Protein 4BOU (pdb70)

Foldseek 3Di:
DDFDPDPQVVQVVVQKGWDFDDPFQLQVLQQVCCQVPVGRVCSLVLLQVLLVQCVVVVVVQVVVDDPPQDPCNVSVQSNDPRHHDDDSSQLSSCLSVQAKEWEAEGPDDIDIRGNDPDDDGHYFYWYADPDRHITGMGGND

Radius of gyration: 15.17 Å; Cα contacts (8 Å, |Δi|>4): 241; chains: 1; bounding box: 31×33×42 Å

Nearest PDB structures (foldseek):
  4bou-assembly1_A-2  TM=1.007E+00  e=3.388E-31  Homo sapiens
  6dx1-assembly3_C  TM=7.933E-01  e=1.104E-07  Qualyub virus
  6dx2-assembly2_B  TM=8.352E-01  e=9.705E-07  Orthonairovirus khani
  3phw-assembly1_A  TM=7.960E-01  e=4.703E-07  Crimean-Congo hemorrhagic fever virus strain IbAr10200
  3phw-assembly3_E  TM=6.945E-01  e=6.537E-07  Crimean-Congo hemorrhagic fever virus strain IbAr10200

Structure (mmCIF, N/CA/C/O backbone):
data_4BOU
#
_entry.id   4BOU
#
_cell.length_a   36.196
_cell.length_b   36.196
_cell.length_c   211.051
_cell.angle_alpha   90.00
_cell.angle_beta   90.00
_cell.angle_gamma   120.00
#
_symmetry.space_group_name_H-M   'P 32 1 2'
#
loop_
_entity.id
_entity.type
_entity.pdbx_description
1 polymer 'OTU DOMAIN-CONTAINING PROTEIN 3'
2 water water
#
loop_
_atom_site.group_PDB
_atom_site.id
_atom_site.type_symbol
_atom_site.label_atom_id
_atom_site.label_alt_id
_atom_site.label_comp_id
_atom_site.label_asym_id
_atom_site.label_entity_id
_atom_site.label_seq_id
_atom_site.pdbx_PDB_ins_code
_atom_site.Cartn_x
_atom_site.Cartn_y
_atom_site.Cartn_z
_atom_site.occupancy
_atom_site.B_iso_or_equiv
_atom_site.auth_seq_id
_atom_site.auth_comp_id
_atom_site.auth_asym_id
_atom_site.auth_atom_id
_atom_site.pdbx_PDB_model_num
ATOM 1 N N . GLY A 1 1 ? 25.879 -11.687 6.993 1.00 56.29 50 GLY A N 1
ATOM 2 C CA . GLY A 1 1 ? 25.068 -12.311 8.024 1.00 57.66 50 GLY A CA 1
ATOM 3 C C . GLY A 1 1 ? 24.960 -13.814 7.833 1.00 57.56 50 GLY A C 1
ATOM 4 O O . GLY A 1 1 ? 25.686 -14.390 7.023 1.00 60.83 50 GLY A O 1
ATOM 5 N N . PRO A 1 2 ? 24.044 -14.457 8.574 1.00 50.29 51 PRO A N 1
ATOM 6 C CA . PRO A 1 2 ? 23.847 -15.911 8.519 1.00 46.25 51 PRO A CA 1
ATOM 7 C C . PRO A 1 2 ? 23.184 -16.352 7.213 1.00 39.55 51 PRO A C 1
ATOM 8 O O . PRO A 1 2 ? 21.981 -16.154 7.024 1.00 38.34 51 PRO A O 1
ATOM 12 N N . GLU A 1 3 ? 23.966 -16.960 6.328 1.00 32.78 52 GLU A N 1
ATOM 13 C CA . GLU A 1 3 ? 23.493 -17.260 4.978 1.00 28.67 52 GLU A CA 1
ATOM 14 C C . GLU A 1 3 ? 22.868 -18.647 4.830 1.00 31.92 52 GLU A C 1
ATOM 15 O O . GLU A 1 3 ? 23.172 -19.570 5.590 1.00 35.00 52 GLU A O 1
ATOM 21 N N . PHE A 1 4 ? 21.991 -18.783 3.839 1.00 36.03 53 PHE A N 1
ATOM 22 C CA . PHE A 1 4 ? 21.465 -20.086 3.461 1.00 33.04 53 PHE A CA 1
ATOM 23 C C . PHE A 1 4 ? 22.590 -20.876 2.816 1.00 34.92 53 PHE A C 1
ATOM 24 O O . PHE A 1 4 ? 23.462 -20.298 2.164 1.00 36.79 53 PHE A O 1
ATOM 32 N N . VAL A 1 5 ? 22.580 -22.192 2.988 1.00 31.02 54 VAL A N 1
ATOM 33 C CA . VAL A 1 5 ? 23.649 -23.012 2.421 1.00 31.74 54 VAL A CA 1
ATOM 34 C C . VAL A 1 5 ? 23.396 -23.380 0.961 1.00 37.84 54 VAL A C 1
ATOM 35 O O . VAL A 1 5 ? 24.335 -23.666 0.225 1.00 37.66 54 VAL A O 1
ATOM 39 N N . SER A 1 6 ? 22.135 -23.379 0.545 1.00 40.64 55 SER A N 1
ATOM 40 C CA . SER A 1 6 ? 21.813 -23.620 -0.863 1.00 33.83 55 SER A CA 1
ATOM 41 C C . SER A 1 6 ? 20.691 -22.712 -1.315 1.00 29.57 55 SER A C 1
ATOM 42 O O . SER A 1 6 ? 19.919 -22.206 -0.501 1.00 28.43 55 SER A O 1
ATOM 45 N N . PHE A 1 7 ? 20.598 -22.510 -2.625 1.00 26.42 56 PHE A N 1
ATOM 46 C CA . PHE A 1 7 ? 19.516 -21.722 -3.196 1.00 26.76 56 PHE A CA 1
ATOM 47 C C . PHE A 1 7 ? 18.187 -22.461 -3.007 1.00 27.44 56 PHE A C 1
ATOM 48 O O . PHE A 1 7 ? 17.154 -21.837 -2.754 1.00 28.20 56 PHE A O 1
ATOM 56 N N . ALA A 1 8 ? 18.213 -23.789 -3.124 1.00 28.64 57 ALA A N 1
ATOM 57 C CA . ALA A 1 8 ? 17.017 -24.588 -2.864 1.00 25.02 57 ALA A CA 1
ATOM 58 C C . ALA A 1 8 ? 16.465 -24.326 -1.456 1.00 28.39 57 ALA A C 1
ATOM 59 O O . ALA A 1 8 ? 15.264 -24.141 -1.289 1.00 31.52 57 ALA A O 1
ATOM 61 N N . ASN A 1 9 ? 17.342 -24.304 -0.454 1.00 32.55 58 ASN A N 1
ATOM 62 C CA . ASN A 1 9 ? 16.915 -24.029 0.918 1.00 30.03 58 ASN A CA 1
ATOM 63 C C . ASN A 1 9 ? 16.290 -22.653 1.069 1.00 27.71 58 ASN A C 1
ATOM 64 O O . ASN A 1 9 ? 15.285 -22.481 1.771 1.00 30.85 58 ASN A O 1
ATOM 69 N N . GLN A 1 10 ? 16.913 -21.669 0.427 1.00 27.10 59 GLN A N 1
ATOM 70 C CA . GLN A 1 10 ? 16.428 -20.299 0.472 1.00 21.89 59 GLN A CA 1
ATOM 71 C C . GLN A 1 10 ? 15.014 -20.185 -0.087 1.00 23.94 59 GLN A C 1
ATOM 72 O O . GLN A 1 10 ? 14.140 -19.586 0.533 1.00 26.14 59 GLN A O 1
ATOM 78 N N . LEU A 1 11 ? 14.795 -20.755 -1.268 1.00 26.51 60 LEU A N 1
ATOM 79 C CA . LEU A 1 11 ? 13.469 -20.731 -1.865 1.00 27.75 60 LEU A CA 1
ATOM 80 C C . LEU A 1 11 ? 12.478 -21.531 -1.032 1.00 25.17 60 LEU A C 1
ATOM 81 O O . LEU A 1 11 ? 11.329 -21.128 -0.883 1.00 26.76 60 LEU A O 1
ATOM 86 N N . GLN A 1 12 ? 12.927 -22.657 -0.485 1.00 27.02 61 GLN A N 1
ATOM 87 C CA . GLN A 1 12 ? 12.043 -23.532 0.265 1.00 26.56 61 GLN A CA 1
ATOM 88 C C . GLN A 1 12 ? 11.509 -22.812 1.502 1.00 24.36 61 GLN A C 1
ATOM 89 O O . GLN A 1 12 ? 10.356 -23.004 1.898 1.00 29.51 61 GLN A O 1
ATOM 95 N N . ALA A 1 13 ? 12.353 -21.983 2.106 1.00 27.41 62 ALA A N 1
ATOM 96 C CA . ALA A 1 13 ? 11.952 -21.204 3.276 1.00 30.31 62 ALA A CA 1
ATOM 97 C C . ALA A 1 13 ? 10.807 -20.260 2.925 1.00 29.50 62 ALA A C 1
ATOM 98 O O . ALA A 1 13 ? 10.007 -19.888 3.788 1.00 31.21 62 ALA A O 1
ATOM 100 N N . LEU A 1 14 ? 10.740 -19.873 1.650 1.00 26.30 63 LEU A N 1
ATOM 101 C CA . LEU A 1 14 ? 9.696 -18.982 1.167 1.00 24.62 63 LEU A CA 1
ATOM 102 C C . LEU A 1 14 ? 8.559 -19.755 0.509 1.00 25.57 63 LEU A C 1
ATOM 103 O O . LEU A 1 14 ? 7.652 -19.151 -0.060 1.00 28.25 63 LEU A O 1
ATOM 108 N N . GLY A 1 15 ? 8.615 -21.083 0.584 1.00 27.51 64 GLY A N 1
ATOM 109 C CA . GLY A 1 15 ? 7.603 -21.933 -0.021 1.00 30.65 64 GLY A CA 1
ATOM 110 C C . GLY A 1 15 ? 7.711 -21.979 -1.534 1.00 28.23 64 GLY A C 1
ATOM 111 O O . GLY A 1 15 ? 6.717 -22.210 -2.240 1.00 29.22 64 GLY A O 1
ATOM 112 N N . LEU A 1 16 ? 8.926 -21.767 -2.031 1.00 27.07 65 LEU A N 1
ATOM 113 C CA . LEU A 1 16 ? 9.185 -21.700 -3.472 1.00 24.99 65 LEU A CA 1
ATOM 114 C C . LEU A 1 16 ? 10.182 -22.770 -3.894 1.00 28.24 65 LEU A C 1
ATOM 115 O O . LEU A 1 16 ? 10.912 -23.312 -3.065 1.00 31.70 65 LEU A O 1
ATOM 120 N N . LYS A 1 17 ? 10.213 -23.073 -5.190 1.00 30.12 66 LYS A N 1
ATOM 121 C CA . LYS A 1 17 ? 11.186 -24.015 -5.720 1.00 28.74 66 LYS A CA 1
ATOM 122 C C . LYS A 1 17 ? 11.572 -23.609 -7.140 1.00 32.84 66 LYS A C 1
ATOM 123 O O . LYS A 1 17 ? 10.818 -22.920 -7.824 1.00 33.22 66 LYS A O 1
ATOM 129 N N . LEU A 1 18 ? 12.752 -24.034 -7.566 1.00 30.13 67 LEU A N 1
ATOM 130 C CA . LEU A 1 18 ? 13.204 -23.775 -8.930 1.00 29.20 67 LEU A CA 1
ATOM 131 C C . LEU A 1 18 ? 12.513 -24.681 -9.926 1.00 30.12 67 LEU A C 1
ATOM 132 O O . LEU A 1 18 ? 12.300 -25.864 -9.663 1.00 31.13 67 LEU A O 1
ATOM 137 N N . ARG A 1 19 ? 12.169 -24.110 -11.077 1.00 27.37 68 ARG A N 1
ATOM 138 C CA . ARG A 1 19 ? 11.883 -24.900 -12.264 1.00 25.74 68 ARG A CA 1
ATOM 139 C C . ARG A 1 19 ? 12.950 -24.542 -13.288 1.00 27.41 68 ARG A C 1
ATOM 140 O O . ARG A 1 19 ? 12.908 -23.469 -13.901 1.00 28.84 68 ARG A O 1
ATOM 148 N N . GLU A 1 20 ? 13.927 -25.429 -13.442 1.00 23.89 69 GLU A N 1
ATOM 149 C CA . GLU A 1 20 ? 15.073 -25.154 -14.305 1.00 27.32 69 GLU A CA 1
ATOM 150 C C . GLU A 1 20 ? 14.696 -25.124 -15.781 1.00 24.33 69 GLU A C 1
ATOM 151 O O . GLU A 1 20 ? 13.852 -25.895 -16.230 1.00 30.94 69 GLU A O 1
ATOM 157 N N . VAL A 1 21 ? 15.317 -24.209 -16.513 1.00 23.73 70 VAL A N 1
ATOM 158 C CA . VAL A 1 21 ? 15.218 -24.200 -17.969 1.00 20.98 70 VAL A CA 1
ATOM 159 C C . VAL A 1 21 ? 16.618 -24.463 -18.509 1.00 25.09 70 VAL A C 1
ATOM 160 O O . VAL A 1 21 ? 17.603 -24.285 -17.790 1.00 28.36 70 VAL A O 1
ATOM 164 N N . PRO A 1 22 ? 16.719 -24.921 -19.770 1.00 25.69 71 PRO A N 1
ATOM 165 C CA . PRO A 1 22 ? 18.033 -25.335 -20.278 1.00 30.18 71 PRO A CA 1
ATOM 166 C C . PRO A 1 22 ? 19.107 -24.245 -20.231 1.00 29.02 71 PRO A C 1
ATOM 167 O O . PRO A 1 22 ? 18.803 -23.052 -20.286 1.00 26.05 71 PRO A O 1
ATOM 171 N N . GLY A 1 23 ? 20.362 -24.672 -20.143 1.00 28.21 72 GLY A N 1
ATOM 172 C CA . GLY A 1 23 ? 21.482 -23.756 -20.068 1.00 31.48 72 GLY A CA 1
ATOM 173 C C . GLY A 1 23 ? 21.924 -23.228 -21.418 1.00 32.58 72 GLY A C 1
ATOM 174 O O . GLY A 1 23 ? 23.053 -23.462 -21.843 1.00 35.67 72 GLY A O 1
ATOM 175 N N . ASP A 1 24 ? 21.032 -22.511 -22.090 1.00 26.19 73 ASP A N 1
ATOM 176 C CA . ASP A 1 24 ? 21.403 -21.818 -23.315 1.00 26.32 73 ASP A CA 1
ATOM 177 C C . ASP A 1 24 ? 20.950 -20.371 -23.257 1.00 23.75 73 ASP A C 1
ATOM 178 O O . ASP A 1 24 ? 20.409 -19.930 -22.243 1.00 25.55 73 ASP A O 1
ATOM 183 N N . GLY A 1 25 ? 21.150 -19.642 -24.350 1.00 26.97 74 GLY A N 1
ATOM 184 C CA . GLY A 1 25 ? 20.872 -18.220 -24.374 1.00 21.01 74 GLY A CA 1
ATOM 185 C C . GLY A 1 25 ? 19.405 -17.847 -24.400 1.00 22.01 74 GLY A C 1
ATOM 186 O O . GLY A 1 25 ? 19.067 -16.662 -24.390 1.00 22.61 74 GLY A O 1
ATOM 187 N N . ASN A 1 26 ? 18.531 -18.847 -24.442 1.00 19.76 75 ASN A N 1
ATOM 188 C CA . ASN A 1 26 ? 17.094 -18.598 -24.470 1.00 18.47 75 ASN A CA 1
ATOM 189 C C . ASN A 1 26 ? 16.486 -18.624 -23.086 1.00 20.41 75 ASN A C 1
ATOM 190 O O . ASN A 1 26 ? 15.271 -18.469 -22.939 1.00 20.32 75 ASN A O 1
ATOM 195 N N . CYS A 1 27 ? 17.337 -18.809 -22.081 1.00 20.60 76 CYS A N 1
ATOM 196 C CA . CYS A 1 27 ? 16.862 -19.045 -20.719 1.00 19.86 76 CYS A CA 1
ATOM 197 C C . CYS A 1 27 ? 15.916 -17.971 -20.157 1.00 17.26 76 CYS A C 1
ATOM 198 O O . CYS A 1 27 ? 14.918 -18.309 -19.516 1.00 19.45 76 CYS A O 1
ATOM 201 N N . LEU A 1 28 ? 16.208 -16.693 -20.390 1.00 21.18 77 LEU A N 1
ATOM 202 C CA . LEU A 1 28 ? 15.353 -15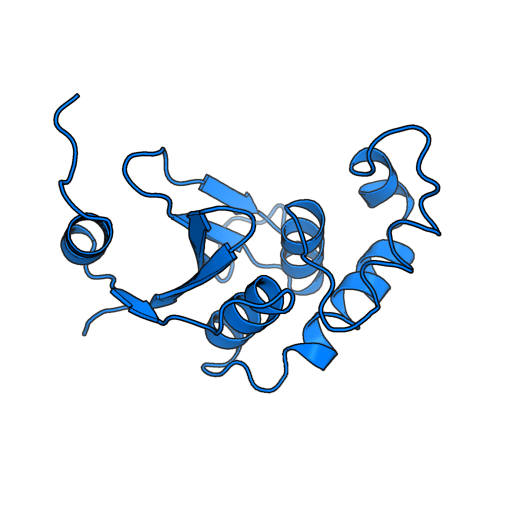.652 -19.823 1.00 19.77 77 LEU A CA 1
ATOM 203 C C . LEU A 1 28 ? 13.933 -15.727 -20.376 1.00 20.02 77 LEU A C 1
ATOM 204 O O . LEU A 1 28 ? 12.954 -15.621 -19.628 1.00 19.10 77 LEU A O 1
ATOM 209 N N . PHE A 1 29 ? 13.814 -15.908 -21.691 1.00 19.67 78 PHE A N 1
ATOM 210 C CA . PHE A 1 29 ? 12.494 -15.942 -22.296 1.00 17.71 78 PHE A CA 1
ATOM 211 C C . PHE A 1 29 ? 11.743 -17.233 -21.960 1.00 17.31 78 PHE A C 1
ATOM 212 O O . PHE A 1 29 ? 10.517 -17.228 -21.839 1.00 20.82 78 PHE A O 1
ATOM 220 N N . ARG A 1 30 ? 12.475 -18.330 -21.799 1.00 20.51 79 ARG A N 1
ATOM 221 C CA . ARG A 1 30 ? 11.870 -19.566 -21.319 1.00 20.12 79 ARG A CA 1
ATOM 222 C C . ARG A 1 30 ? 11.368 -19.409 -19.878 1.00 20.91 79 ARG A C 1
ATOM 223 O O . ARG A 1 30 ? 10.271 -19.842 -19.546 1.00 22.11 79 ARG A O 1
ATOM 231 N N . ALA A 1 31 ? 12.177 -18.784 -19.033 1.00 20.49 80 ALA A N 1
ATOM 232 C CA . ALA A 1 31 ? 11.787 -18.585 -17.637 1.00 20.74 80 ALA A CA 1
ATOM 233 C C . ALA A 1 31 ? 10.585 -17.650 -17.544 1.00 21.39 80 ALA A C 1
ATOM 234 O O . ALA A 1 31 ? 9.627 -17.919 -16.807 1.00 21.82 80 ALA A O 1
ATOM 236 N N . LEU A 1 32 ? 10.633 -16.541 -18.278 1.00 19.65 81 LEU A N 1
ATOM 237 C CA . LEU A 1 32 ? 9.514 -15.606 -18.275 1.00 19.63 81 LEU A CA 1
ATOM 238 C C . LEU A 1 32 ? 8.257 -16.233 -18.865 1.00 23.10 81 LEU A C 1
ATOM 239 O O . LEU A 1 32 ? 7.166 -16.038 -18.354 1.00 23.25 81 LEU A O 1
ATOM 244 N N . GLY A 1 33 ? 8.412 -16.976 -19.956 1.00 21.17 82 GLY A N 1
ATOM 245 C CA . GLY A 1 33 ? 7.295 -17.706 -20.527 1.00 24.08 82 GLY A CA 1
ATOM 246 C C . GLY A 1 33 ? 6.679 -18.687 -19.547 1.00 27.28 82 GLY A C 1
ATOM 247 O O . GLY A 1 33 ? 5.456 -18.747 -19.398 1.00 29.68 82 GLY A O 1
ATOM 248 N N . ASP A 1 34 ? 7.525 -19.459 -18.876 1.00 24.62 83 ASP A N 1
ATOM 249 C CA . ASP A 1 34 ? 7.045 -20.389 -17.856 1.00 26.12 83 ASP A CA 1
ATOM 250 C C . ASP A 1 34 ? 6.210 -19.667 -16.799 1.00 25.29 83 ASP A C 1
ATOM 251 O O . ASP A 1 34 ? 5.155 -20.148 -16.394 1.00 25.83 83 ASP A O 1
ATOM 256 N N . GLN A 1 35 ? 6.678 -18.503 -16.368 1.00 26.29 84 GLN A N 1
ATOM 257 C CA . GLN A 1 35 ? 5.959 -17.724 -15.368 1.00 23.69 84 GLN A CA 1
ATOM 258 C C . GLN A 1 35 ? 4.632 -17.221 -15.912 1.00 28.55 84 GLN A C 1
ATOM 259 O O . GLN A 1 35 ? 3.595 -17.326 -15.258 1.00 30.10 84 GLN A O 1
ATOM 265 N N . LEU A 1 36 ? 4.671 -16.673 -17.117 1.00 26.30 85 LEU A N 1
ATOM 266 C CA . LEU A 1 36 ? 3.485 -16.076 -17.708 1.00 26.99 85 LEU A CA 1
ATOM 267 C C . LEU A 1 36 ? 2.414 -17.108 -18.050 1.00 28.16 85 LEU A C 1
ATOM 268 O O . LEU A 1 36 ? 1.229 -16.885 -17.804 1.00 32.11 85 LEU A O 1
ATOM 273 N N . GLU A 1 37 ? 2.839 -18.239 -18.610 1.00 31.36 86 GLU A N 1
ATOM 274 C CA . GLU A 1 37 ? 1.915 -19.162 -19.270 1.00 31.43 86 GLU A CA 1
ATOM 275 C C . GLU A 1 37 ? 1.946 -20.586 -18.724 1.00 33.74 86 GLU A C 1
ATOM 276 O O . GLU A 1 37 ? 1.151 -21.425 -19.144 1.00 37.33 86 GLU A O 1
ATOM 282 N N . GLY A 1 38 ? 2.865 -20.863 -17.802 1.00 28.81 87 GLY A N 1
ATOM 283 C CA . GLY A 1 38 ? 2.976 -22.194 -17.223 1.00 32.33 87 GLY A CA 1
ATOM 284 C C . GLY A 1 38 ? 3.841 -23.158 -18.024 1.00 32.75 87 GLY A C 1
ATOM 285 O O . GLY A 1 38 ? 3.954 -24.333 -17.673 1.00 35.84 87 GLY A O 1
ATOM 286 N N . HIS A 1 39 ? 4.452 -22.666 -19.100 1.00 28.80 88 HIS A N 1
ATOM 287 C CA . HIS A 1 39 ? 5.365 -23.471 -19.916 1.00 27.99 88 HIS A CA 1
ATOM 288 C C . HIS A 1 39 ? 6.271 -22.540 -20.718 1.00 29.06 88 HIS A C 1
ATOM 289 O O . HIS A 1 39 ? 5.981 -21.353 -20.841 1.00 30.56 88 HIS A O 1
ATOM 296 N N . SER A 1 40 ? 7.356 -23.074 -21.273 1.00 27.08 89 SER A N 1
ATOM 297 C CA . SER A 1 40 ? 8.366 -22.238 -21.927 1.00 27.10 89 SER A CA 1
ATOM 298 C C . SER A 1 40 ? 8.369 -22.375 -23.443 1.00 26.47 89 SER A C 1
ATOM 299 O O . SER A 1 40 ? 9.304 -21.941 -24.103 1.00 27.58 89 SER A O 1
ATOM 302 N N . ARG A 1 41 ? 7.322 -22.975 -23.986 1.00 30.26 90 ARG A N 1
ATOM 303 C CA . ARG A 1 41 ? 7.316 -23.315 -25.402 1.00 32.06 90 ARG A CA 1
ATOM 304 C C . ARG A 1 41 ? 7.188 -22.109 -26.327 1.00 29.78 90 ARG A C 1
ATOM 305 O O . ARG A 1 41 ? 7.479 -22.214 -27.516 1.00 31.32 90 ARG A O 1
ATOM 313 N N . ASN A 1 42 ? 6.766 -20.966 -25.792 1.00 29.19 91 ASN A N 1
ATOM 314 C CA . ASN A 1 42 ? 6.629 -19.763 -26.615 1.00 26.13 91 ASN A CA 1
ATOM 315 C C . ASN A 1 42 ? 7.806 -18.805 -26.484 1.00 27.15 91 ASN A C 1
ATOM 316 O O . ASN A 1 42 ? 7.670 -17.620 -26.777 1.00 25.65 91 ASN A O 1
ATOM 321 N N . HIS A 1 43 ? 8.958 -19.319 -26.053 1.00 24.36 92 HIS A N 1
ATOM 322 C CA . HIS A 1 43 ? 10.117 -18.468 -25.779 1.00 21.44 92 HIS A CA 1
ATOM 323 C C . HIS A 1 43 ? 10.589 -17.681 -27.004 1.00 18.50 92 HIS A C 1
ATOM 324 O O . HIS A 1 43 ? 11.053 -16.559 -26.861 1.00 21.19 92 HIS A O 1
ATOM 331 N N . LEU A 1 44 ? 10.455 -18.254 -28.203 1.00 22.96 93 LEU A N 1
ATOM 332 C CA . LEU A 1 44 ? 10.830 -17.513 -29.407 1.00 22.47 93 LEU A CA 1
ATOM 333 C C . LEU A 1 44 ? 9.902 -16.322 -29.633 1.00 20.84 93 LEU A C 1
ATOM 334 O O . LEU A 1 44 ? 10.355 -15.226 -29.980 1.00 22.32 93 LEU A O 1
ATOM 339 N N . LYS A 1 45 ? 8.606 -16.534 -29.417 1.00 23.24 94 LYS A N 1
ATOM 340 C CA . LYS A 1 45 ? 7.629 -15.454 -29.529 1.00 24.57 94 LYS A CA 1
ATOM 341 C C . LYS A 1 45 ? 7.886 -14.344 -28.506 1.00 22.17 94 LYS A C 1
ATOM 342 O O . LYS A 1 45 ? 7.781 -13.153 -28.812 1.00 24.62 94 LYS A O 1
ATOM 348 N N . HIS A 1 46 ? 8.225 -14.731 -27.283 1.00 23.74 95 HIS A N 1
ATOM 349 C CA . HIS A 1 46 ? 8.486 -13.734 -26.253 1.00 21.11 95 HIS A CA 1
ATOM 350 C C . HIS A 1 46 ? 9.738 -12.926 -26.564 1.00 21.17 95 HIS A C 1
ATOM 351 O O . HIS A 1 46 ? 9.783 -11.723 -26.305 1.00 21.55 95 HIS A O 1
ATOM 358 N N . ARG A 1 47 ? 10.744 -13.579 -27.139 1.00 21.68 96 ARG A N 1
ATOM 359 C CA . ARG A 1 47 ? 11.944 -12.870 -27.564 1.00 18.41 96 ARG A CA 1
ATOM 360 C C . ARG A 1 47 ? 11.585 -11.844 -28.646 1.00 18.73 96 ARG A C 1
ATOM 361 O O . ARG A 1 47 ? 11.961 -10.682 -28.553 1.00 19.29 96 ARG A O 1
ATOM 369 N N . GLN A 1 48 ? 10.833 -12.276 -29.656 1.00 22.26 97 GLN A N 1
ATOM 370 C CA A GLN A 1 48 ? 10.476 -11.379 -30.749 0.72 26.92 97 GLN A CA 1
ATOM 371 C CA B GLN A 1 48 ? 10.437 -11.401 -30.759 0.28 25.39 97 GLN A CA 1
ATOM 372 C C . GLN A 1 48 ? 9.592 -10.226 -30.279 1.00 25.29 97 GLN A C 1
ATOM 373 O O . GLN A 1 48 ? 9.816 -9.076 -30.666 1.00 23.60 97 GLN A O 1
ATOM 384 N N . GLU A 1 49 ? 8.604 -10.521 -29.438 1.00 24.11 98 GLU A N 1
ATOM 385 C CA . GLU A 1 49 ? 7.711 -9.478 -28.945 1.00 23.41 98 GLU A CA 1
ATOM 386 C C . GLU A 1 49 ? 8.446 -8.484 -28.051 1.00 24.09 98 GLU A C 1
ATOM 387 O O . GLU A 1 49 ? 8.134 -7.295 -28.041 1.00 24.05 98 GLU A O 1
ATOM 393 N N . THR A 1 50 ? 9.440 -8.978 -27.321 1.00 21.35 99 THR A N 1
ATOM 394 C CA . THR A 1 50 ? 10.223 -8.128 -26.438 1.00 21.66 99 THR A CA 1
ATOM 395 C C . THR A 1 50 ? 11.101 -7.171 -27.234 1.00 21.43 99 THR A C 1
ATOM 396 O O . THR A 1 50 ? 11.169 -5.980 -26.926 1.00 23.79 99 THR A O 1
ATOM 400 N N . VAL A 1 51 ? 11.751 -7.689 -28.275 1.00 20.64 100 VAL A N 1
ATOM 401 C CA . VAL A 1 51 ? 12.537 -6.849 -29.171 1.00 22.98 100 VAL A CA 1
ATOM 402 C C . VAL A 1 51 ? 11.632 -5.821 -29.852 1.00 25.34 100 VAL A C 1
ATOM 403 O O . VAL A 1 51 ? 11.994 -4.643 -29.953 1.00 24.39 100 VAL A O 1
ATOM 407 N N . ASP A 1 52 ? 10.448 -6.253 -30.292 1.00 24.93 101 ASP A N 1
ATOM 408 C CA . ASP A 1 52 ? 9.506 -5.343 -30.964 1.00 22.65 101 ASP A CA 1
ATOM 409 C C . ASP A 1 52 ? 9.162 -4.181 -30.045 1.00 28.31 101 ASP A C 1
ATOM 410 O O . ASP A 1 52 ? 9.075 -3.036 -30.476 1.00 29.69 101 ASP A O 1
ATOM 415 N N . TYR A 1 53 ? 8.968 -4.485 -28.765 1.00 26.71 102 TYR A N 1
ATOM 416 C CA . TYR A 1 53 ? 8.599 -3.456 -27.814 1.00 27.04 102 TYR A CA 1
ATOM 417 C C . TYR A 1 53 ? 9.754 -2.488 -27.596 1.00 26.86 102 TYR A C 1
ATOM 418 O O . TYR A 1 53 ? 9.552 -1.279 -27.523 1.00 28.91 102 TYR A O 1
ATOM 427 N N . MET A 1 54 ? 10.965 -3.031 -27.491 1.00 25.34 103 MET A N 1
ATOM 428 C CA . MET A 1 54 ? 12.164 -2.216 -27.325 1.00 23.93 103 MET A CA 1
ATOM 429 C C . MET A 1 54 ? 12.363 -1.245 -28.478 1.00 27.08 103 MET A C 1
ATOM 430 O O . MET A 1 54 ? 12.767 -0.104 -28.272 1.00 29.57 103 MET A O 1
ATOM 435 N N . ILE A 1 55 ? 12.085 -1.709 -29.689 1.00 26.02 104 ILE A N 1
ATOM 436 C CA . ILE A 1 55 ? 12.184 -0.862 -30.871 1.00 28.98 104 ILE A CA 1
ATOM 437 C C . ILE A 1 55 ? 11.109 0.222 -30.889 1.00 31.27 104 ILE A C 1
ATOM 438 O O . ILE A 1 55 ? 11.383 1.387 -31.212 1.00 31.77 104 ILE A O 1
ATOM 443 N N . LYS A 1 56 ? 9.886 -0.163 -30.535 1.00 32.14 105 LYS A N 1
ATOM 444 C CA . LYS A 1 56 ? 8.771 0.772 -30.491 1.00 36.27 105 LYS A CA 1
ATOM 445 C C 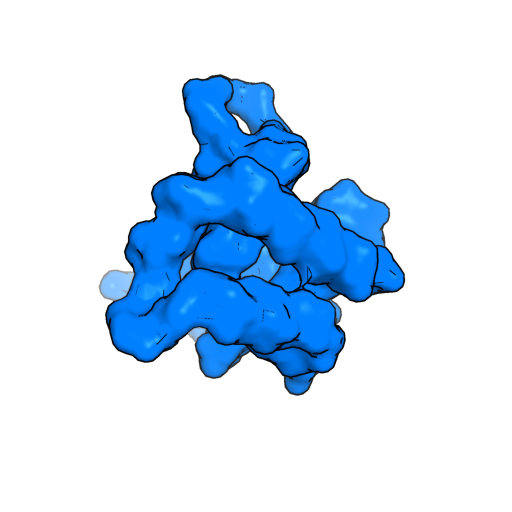. LYS A 1 56 ? 9.036 1.863 -29.458 1.00 33.14 105 LYS A C 1
ATOM 446 O O . LYS A 1 56 ? 8.647 3.028 -29.639 1.00 33.03 105 LYS A O 1
ATOM 452 N N . GLN A 1 57 ? 9.712 1.473 -28.380 1.00 31.17 106 GLN A N 1
ATOM 453 C CA . GLN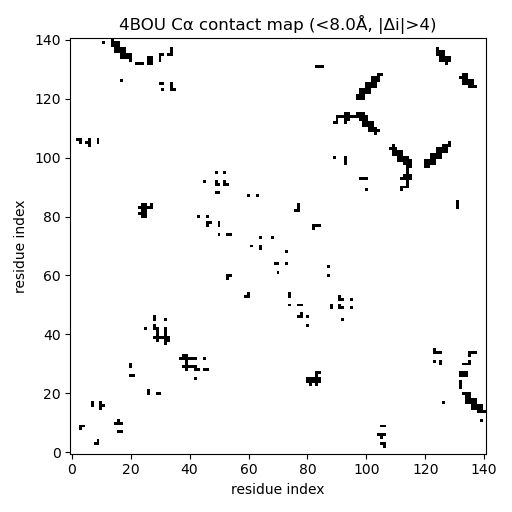 A 1 57 ? 10.033 2.381 -27.285 1.00 29.90 106 GLN A CA 1
ATOM 454 C C . GLN A 1 57 ? 11.531 2.669 -27.228 1.00 31.22 106 GLN A C 1
ATOM 455 O O . GLN A 1 57 ? 12.116 2.723 -26.149 1.00 31.17 106 GLN A O 1
ATOM 461 N N . ARG A 1 58 ? 12.144 2.863 -28.394 1.00 34.65 107 ARG A N 1
ATOM 462 C CA . ARG A 1 58 ? 13.592 3.044 -28.490 1.00 33.20 107 ARG A CA 1
ATOM 463 C C . ARG A 1 58 ? 14.177 4.078 -27.524 1.00 35.12 107 ARG A C 1
ATOM 464 O O . ARG A 1 58 ? 15.215 3.834 -26.907 1.00 38.66 107 ARG A O 1
ATOM 472 N N . GLU A 1 59 ? 13.513 5.223 -27.393 1.00 37.78 108 GLU A N 1
ATOM 473 C CA . GLU A 1 59 ? 14.021 6.300 -26.551 1.00 39.36 108 GLU A CA 1
ATOM 474 C C . GLU A 1 59 ? 14.138 5.833 -25.103 1.00 41.27 108 GLU A C 1
ATOM 475 O O . GLU A 1 59 ? 15.025 6.264 -24.370 1.00 41.09 108 GLU A O 1
ATOM 477 N N . ASP A 1 60 ? 13.253 4.925 -24.706 1.00 37.88 109 ASP A N 1
ATOM 478 C CA . ASP A 1 60 ? 13.299 4.365 -23.362 1.00 32.49 109 ASP A CA 1
ATOM 479 C C . ASP A 1 60 ? 14.417 3.338 -23.190 1.00 32.34 109 ASP A C 1
ATOM 480 O O . ASP A 1 60 ? 14.884 3.121 -22.075 1.00 33.99 109 ASP A O 1
ATOM 485 N N . PHE A 1 61 ? 14.844 2.701 -24.279 1.00 31.41 110 PHE A N 1
ATOM 486 C CA . PHE A 1 61 ? 15.762 1.567 -24.154 1.00 30.02 110 PHE A CA 1
ATOM 487 C C . PHE A 1 61 ? 17.198 1.807 -24.589 1.00 33.24 110 PHE A C 1
ATOM 488 O O . PHE A 1 61 ? 18.101 1.109 -24.131 1.00 38.14 110 PHE A O 1
ATOM 496 N N . GLU A 1 62 ? 17.411 2.790 -25.458 1.00 36.96 111 GLU A N 1
ATOM 497 C CA . GLU A 1 62 ? 18.772 3.195 -25.801 1.00 38.30 111 GLU A CA 1
ATOM 498 C C . GLU A 1 62 ? 19.651 3.463 -24.555 1.00 39.59 111 GLU A C 1
ATOM 499 O O . GLU A 1 62 ? 20.815 3.071 -24.545 1.00 46.49 111 GLU A O 1
ATOM 505 N N . PRO A 1 63 ? 19.100 4.108 -23.500 1.00 42.97 112 PRO A N 1
ATOM 506 C CA . PRO A 1 63 ? 19.915 4.305 -22.288 1.00 44.94 112 PRO A CA 1
ATOM 507 C C . PRO A 1 63 ? 20.502 3.035 -21.664 1.00 40.98 112 PRO A C 1
ATOM 508 O O . PRO A 1 63 ? 21.505 3.126 -20.955 1.00 42.56 112 PRO A O 1
ATOM 512 N N . PHE A 1 64 ? 19.885 1.882 -21.908 1.00 40.02 113 PHE A N 1
ATOM 513 C CA . PHE A 1 64 ? 20.367 0.612 -21.363 1.00 37.34 113 PHE A CA 1
ATOM 514 C C . PHE A 1 64 ? 21.571 0.058 -22.112 1.00 40.52 113 PHE A C 1
ATOM 515 O O . PHE A 1 64 ? 22.309 -0.776 -21.587 1.00 37.81 113 PHE A O 1
ATOM 523 N N . VAL A 1 65 ? 21.750 0.490 -23.356 1.00 32.99 114 VAL A N 1
ATOM 524 C CA . VAL A 1 65 ? 22.774 -0.108 -24.203 1.00 35.66 114 VAL A CA 1
ATOM 525 C C . VAL A 1 65 ? 24.171 0.346 -23.795 1.00 38.16 114 VAL A C 1
ATOM 526 O O . VAL A 1 65 ? 24.403 1.532 -23.541 1.00 38.11 114 VAL A O 1
ATOM 530 N N . GLU A 1 66 ? 25.093 -0.608 -23.713 1.00 44.12 115 GLU A N 1
ATOM 531 C CA . GLU A 1 66 ? 26.478 -0.294 -23.384 1.00 51.85 115 GLU A CA 1
ATOM 532 C C . GLU A 1 66 ? 27.070 0.565 -24.490 1.00 56.45 115 GLU A C 1
ATOM 533 O O . GLU A 1 66 ? 26.999 0.212 -25.667 1.00 59.70 115 GLU A O 1
ATOM 536 N N . ASP A 1 67 ? 27.643 1.694 -24.092 1.00 55.31 116 ASP A N 1
ATOM 537 C CA . ASP A 1 67 ? 28.064 2.752 -25.006 1.00 57.88 116 ASP A CA 1
ATOM 538 C C . ASP A 1 67 ? 28.897 2.287 -26.197 1.00 57.58 116 ASP A C 1
ATOM 539 O O . ASP A 1 67 ? 29.544 1.237 -26.155 1.00 60.26 116 ASP A O 1
ATOM 544 N N . ASP A 1 68 ? 28.855 3.085 -27.260 1.00 54.91 117 ASP A N 1
ATOM 545 C CA . ASP A 1 68 ? 29.542 2.790 -28.513 1.00 56.29 117 ASP A CA 1
ATOM 546 C C . ASP A 1 68 ? 28.972 1.573 -29.239 1.00 54.86 117 ASP A C 1
ATOM 547 O O . ASP A 1 68 ? 29.417 1.251 -30.342 1.00 62.99 117 ASP A O 1
ATOM 549 N N . ILE A 1 69 ? 28.001 0.894 -28.630 1.00 49.22 118 ILE A N 1
ATOM 550 C CA . ILE A 1 69 ? 27.254 -0.140 -29.349 1.00 38.39 118 ILE A CA 1
ATOM 551 C C . ILE A 1 69 ? 25.952 0.457 -29.858 1.00 39.12 118 ILE A C 1
ATOM 552 O O . ILE A 1 69 ? 25.131 0.926 -29.070 1.00 36.49 118 ILE A O 1
ATOM 557 N N . PRO A 1 70 ? 25.764 0.454 -31.186 1.00 36.79 119 PRO A N 1
ATOM 558 C CA . PRO A 1 70 ? 24.555 1.032 -31.775 1.00 34.07 119 PRO A CA 1
ATOM 559 C C . PRO A 1 70 ? 23.314 0.316 -31.270 1.00 33.63 119 PRO A C 1
ATOM 560 O O . PRO A 1 70 ? 23.354 -0.903 -31.099 1.00 27.80 119 PRO A O 1
ATOM 564 N N . PHE A 1 71 ? 22.238 1.062 -31.034 1.00 31.01 120 PHE A N 1
ATOM 565 C CA . PHE A 1 71 ? 20.977 0.468 -30.611 1.00 28.98 120 PHE A CA 1
ATOM 566 C C . PHE A 1 71 ? 20.532 -0.619 -31.578 1.00 25.44 120 PHE A C 1
ATOM 567 O O . PHE A 1 71 ? 20.036 -1.661 -31.168 1.00 24.62 120 PHE A O 1
ATOM 575 N N . GLU A 1 72 ? 20.730 -0.370 -32.870 1.00 27.80 121 GLU A N 1
ATOM 576 C CA . GLU A 1 72 ? 20.362 -1.336 -33.892 1.00 26.67 121 GLU A CA 1
ATOM 577 C C . GLU A 1 72 ? 21.104 -2.648 -33.731 1.00 27.39 121 GLU A C 1
ATOM 578 O O . GLU A 1 72 ? 20.528 -3.719 -33.940 1.00 24.98 121 GLU A O 1
ATOM 584 N N . LYS A 1 73 ? 22.386 -2.566 -33.385 1.00 29.28 122 LYS A N 1
ATOM 585 C CA A LYS A 1 73 ? 23.192 -3.768 -33.203 0.66 25.23 122 LYS A CA 1
ATOM 586 C CA B LYS A 1 73 ? 23.202 -3.759 -33.193 0.34 27.72 122 LYS A CA 1
ATOM 587 C C . LYS A 1 73 ? 22.707 -4.536 -31.982 1.00 25.91 122 LYS A C 1
ATOM 588 O O . LYS A 1 73 ? 22.601 -5.754 -32.015 1.00 25.02 122 LYS A O 1
ATOM 599 N N . HIS A 1 74 ? 22.403 -3.813 -30.912 1.00 24.87 123 HIS A N 1
ATOM 600 C CA . HIS A 1 74 ? 21.930 -4.448 -29.696 1.00 24.70 123 HIS A CA 1
ATOM 601 C C . HIS A 1 74 ? 20.650 -5.233 -29.926 1.00 24.20 123 HIS A C 1
ATOM 602 O O . HIS A 1 74 ? 20.553 -6.398 -29.535 1.00 23.69 123 HIS A O 1
ATOM 609 N N . VAL A 1 75 ? 19.663 -4.595 -30.549 1.00 23.34 124 VAL A N 1
ATOM 610 C CA . VAL A 1 75 ? 18.372 -5.252 -30.743 1.00 22.31 124 VAL A CA 1
ATOM 611 C C . VAL A 1 75 ? 18.433 -6.313 -31.841 1.00 22.68 124 VAL A C 1
ATOM 612 O O . VAL A 1 75 ? 17.728 -7.314 -31.775 1.00 24.60 124 VAL A O 1
ATOM 616 N N . ALA A 1 76 ? 19.273 -6.100 -32.851 1.00 20.23 125 ALA A N 1
ATOM 617 C CA . ALA A 1 76 ? 19.449 -7.129 -33.870 1.00 22.61 125 ALA A CA 1
ATOM 618 C C . ALA A 1 76 ? 20.049 -8.401 -33.277 1.00 22.92 125 ALA A C 1
ATOM 619 O O . ALA A 1 76 ? 19.639 -9.515 -33.622 1.00 24.96 125 ALA A O 1
ATOM 621 N N A SER A 1 77 ? 21.025 -8.228 -32.390 0.30 22.55 126 SER A N 1
ATOM 622 N N B SER A 1 77 ? 21.019 -8.244 -32.385 0.70 25.92 126 SER A N 1
ATOM 623 C CA A SER A 1 77 ? 21.642 -9.353 -31.695 0.30 25.54 126 SER A CA 1
ATOM 624 C CA B SER A 1 77 ? 21.615 -9.409 -31.742 0.70 24.93 126 SER A CA 1
ATOM 625 C C A SER A 1 77 ? 20.610 -10.073 -30.839 0.30 24.27 126 SER A C 1
ATOM 626 C C B SER A 1 77 ? 20.601 -10.094 -30.830 0.70 18.92 126 SER A C 1
ATOM 627 O O A SER A 1 77 ? 20.508 -11.299 -30.866 0.30 26.85 126 SER A O 1
ATOM 628 O O B SER A 1 77 ? 20.495 -11.323 -30.817 0.70 19.47 126 SER A O 1
ATOM 633 N N . LEU A 1 78 ? 19.843 -9.292 -30.084 1.00 21.65 127 LEU A N 1
ATOM 634 C CA . LEU A 1 78 ? 18.829 -9.830 -29.181 1.00 21.24 127 LEU A CA 1
ATOM 635 C C . LEU A 1 78 ? 17.723 -10.591 -29.925 1.00 21.47 127 LEU A C 1
ATOM 636 O O . LEU A 1 78 ? 17.131 -11.529 -29.390 1.00 21.57 127 LEU A O 1
ATOM 641 N N . ALA A 1 79 ? 17.461 -10.203 -31.173 1.00 20.77 128 ALA A N 1
ATOM 642 C CA . ALA A 1 79 ? 16.425 -10.855 -31.967 1.00 18.18 128 ALA A CA 1
ATOM 643 C C . ALA A 1 79 ? 16.788 -12.283 -32.353 1.00 21.18 128 ALA A C 1
ATOM 644 O O . ALA A 1 79 ? 15.905 -13.090 -32.644 1.00 24.12 128 ALA A O 1
ATOM 646 N N . LYS A 1 80 ? 18.081 -12.593 -32.369 1.00 21.71 129 LYS A N 1
ATOM 647 C CA A LYS A 1 80 ? 18.531 -13.934 -32.743 0.81 19.65 129 LYS A CA 1
ATOM 648 C CA B LYS A 1 80 ? 18.529 -13.926 -32.746 0.19 20.85 129 LYS A CA 1
ATOM 649 C C . LYS A 1 80 ? 18.274 -14.932 -31.631 1.00 19.38 129 LYS A C 1
ATOM 650 O O . LYS A 1 80 ? 18.678 -14.712 -30.478 1.00 24.04 129 LYS A O 1
ATOM 661 N N . PRO A 1 81 ? 17.593 -16.036 -31.961 1.00 21.54 130 PRO A N 1
ATOM 662 C CA . PRO A 1 81 ? 17.443 -17.103 -30.967 1.00 22.79 130 PRO A CA 1
ATOM 663 C C . PRO A 1 81 ? 18.820 -17.507 -30.443 1.00 21.19 130 PRO A C 1
ATOM 664 O O . PRO A 1 81 ? 19.786 -17.559 -31.212 1.00 24.68 130 PRO A O 1
ATOM 668 N N . GLY A 1 82 ? 18.911 -17.744 -29.136 1.00 21.12 131 GLY A N 1
ATOM 669 C CA . GLY A 1 82 ? 20.169 -18.130 -28.522 1.00 21.90 131 GLY A CA 1
ATOM 670 C C . GLY A 1 82 ? 21.010 -16.988 -27.963 1.00 19.65 131 GLY A C 1
ATOM 671 O O . GLY A 1 82 ? 22.014 -17.231 -27.292 1.00 23.01 131 GLY A O 1
ATOM 672 N N . THR A 1 83 ? 20.615 -15.746 -28.232 1.00 19.94 132 THR A N 1
ATOM 673 C CA . THR A 1 83 ? 21.353 -14.599 -27.707 1.00 20.39 132 THR A CA 1
ATOM 674 C C . THR A 1 83 ? 20.936 -14.342 -26.266 1.00 22.24 132 THR A C 1
ATOM 675 O O . THR A 1 83 ? 19.759 -14.125 -25.981 1.00 22.16 132 THR A O 1
ATOM 679 N N . PHE A 1 84 ? 21.905 -14.380 -25.362 1.00 22.56 133 PHE A N 1
ATOM 680 C CA . PHE A 1 84 ? 21.608 -14.155 -23.952 1.00 19.27 133 PHE A CA 1
ATOM 681 C C . PHE A 1 84 ? 21.011 -12.771 -23.751 1.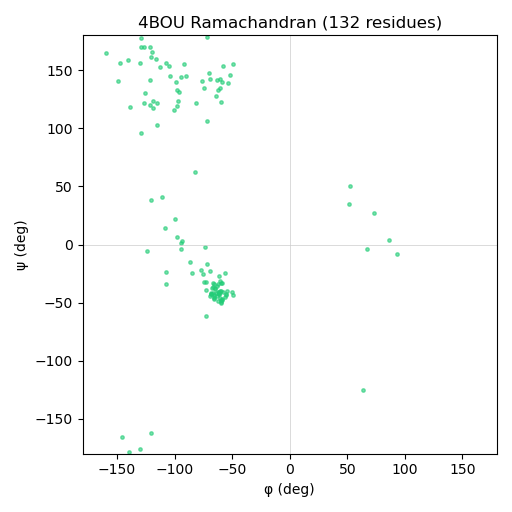00 22.31 133 PHE A C 1
ATOM 682 O O . PHE A 1 84 ? 21.505 -11.784 -24.300 1.00 25.25 133 PHE A O 1
ATOM 690 N N . ALA A 1 85 ? 19.945 -12.707 -22.954 1.00 23.05 134 ALA A N 1
ATOM 691 C CA . ALA A 1 85 ? 19.255 -11.459 -22.671 1.00 21.19 134 ALA A CA 1
ATOM 692 C C . ALA A 1 85 ? 19.594 -10.961 -21.270 1.00 24.21 134 ALA A C 1
ATOM 693 O O . ALA A 1 85 ? 19.915 -11.751 -20.379 1.00 28.27 134 ALA A O 1
ATOM 695 N N . GLY A 1 86 ? 19.498 -9.650 -21.085 1.00 25.54 135 GLY A N 1
ATOM 696 C CA . GLY A 1 86 ? 19.846 -9.026 -19.826 1.00 35.10 135 GLY A CA 1
ATOM 697 C C . GLY A 1 86 ? 18.690 -8.272 -19.208 1.00 26.21 135 GLY A C 1
ATOM 698 O O . GLY A 1 86 ? 17.529 -8.477 -19.562 1.00 23.44 135 GLY A O 1
ATOM 699 N N . ASN A 1 87 ? 19.013 -7.390 -18.270 1.00 25.15 136 ASN A N 1
ATOM 700 C CA . ASN A 1 87 ? 17.994 -6.647 -17.531 1.00 24.29 136 ASN A CA 1
ATOM 701 C C . ASN A 1 87 ? 17.072 -5.803 -18.390 1.00 24.76 136 ASN A C 1
ATOM 702 O O . ASN A 1 87 ? 15.896 -5.631 -18.058 1.00 22.66 136 ASN A O 1
ATOM 707 N N . ASP A 1 88 ? 17.597 -5.273 -19.492 1.00 24.75 137 ASP A N 1
ATOM 708 C CA . ASP A 1 88 ? 16.769 -4.429 -20.337 1.00 23.16 137 ASP A CA 1
ATOM 709 C C . ASP A 1 88 ? 15.637 -5.233 -20.972 1.00 21.31 137 ASP A C 1
ATOM 710 O O . ASP A 1 88 ? 14.527 -4.719 -21.132 1.00 25.25 137 ASP A O 1
ATOM 715 N N . ALA A 1 89 ? 15.908 -6.501 -21.287 1.00 20.00 138 ALA A N 1
ATOM 716 C CA . ALA A 1 89 ? 14.874 -7.403 -21.788 1.00 19.56 138 ALA A CA 1
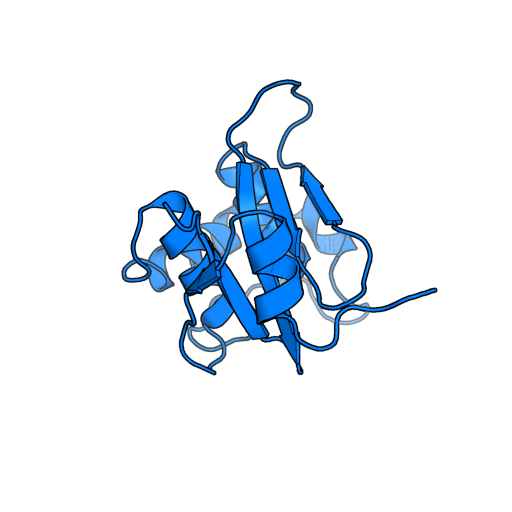ATOM 717 C C . ALA A 1 89 ? 13.795 -7.673 -20.730 1.00 21.87 138 ALA A C 1
ATOM 718 O O . ALA A 1 89 ? 12.609 -7.788 -21.045 1.00 21.18 138 ALA A O 1
ATOM 720 N N . ILE A 1 90 ? 14.202 -7.779 -19.471 1.00 20.50 139 ILE A N 1
ATOM 721 C CA . ILE A 1 90 ? 13.219 -7.977 -18.412 1.00 19.16 139 ILE A CA 1
ATOM 722 C C . ILE A 1 90 ? 12.332 -6.744 -18.302 1.00 18.64 139 ILE A C 1
ATOM 723 O O . ILE A 1 90 ? 11.111 -6.860 -18.213 1.00 23.79 139 ILE A O 1
ATOM 728 N N . VAL A 1 91 ? 12.948 -5.564 -18.332 1.00 18.95 140 VAL A N 1
ATOM 729 C CA . VAL A 1 91 ? 12.189 -4.316 -18.269 1.00 25.44 140 VAL A CA 1
ATOM 730 C C . VAL A 1 91 ? 11.197 -4.242 -19.434 1.00 24.41 140 VAL A C 1
ATOM 731 O O . VAL A 1 91 ? 10.014 -3.934 -19.252 1.00 24.00 140 VAL A O 1
ATOM 735 N N . ALA A 1 92 ? 11.682 -4.538 -20.636 1.00 23.14 141 ALA A N 1
ATOM 736 C CA . ALA A 1 92 ? 10.820 -4.510 -21.812 1.00 22.10 141 ALA A CA 1
ATOM 737 C C . ALA A 1 92 ? 9.645 -5.476 -21.719 1.00 20.39 141 ALA A C 1
ATOM 738 O O . ALA A 1 92 ? 8.514 -5.100 -22.013 1.00 25.28 141 ALA A O 1
ATOM 740 N N . PHE A 1 93 ? 9.917 -6.721 -21.332 1.00 19.96 142 PHE A N 1
ATOM 741 C CA . PHE A 1 93 ? 8.871 -7.729 -21.171 1.00 24.38 142 PHE A CA 1
ATOM 742 C C . PHE A 1 93 ? 7.858 -7.291 -20.110 1.00 27.96 142 PHE A C 1
ATOM 743 O O . PHE A 1 93 ? 6.644 -7.382 -20.319 1.00 25.73 142 PHE A O 1
ATOM 751 N N . ALA A 1 94 ? 8.363 -6.805 -18.981 1.00 25.09 143 ALA A N 1
ATOM 752 C CA . ALA A 1 94 ? 7.500 -6.355 -17.888 1.00 25.20 143 ALA A CA 1
ATOM 753 C C . ALA A 1 94 ? 6.604 -5.189 -18.306 1.00 26.18 143 ALA A C 1
ATOM 754 O O . ALA A 1 94 ? 5.422 -5.150 -17.956 1.00 27.87 143 ALA A O 1
ATOM 756 N N . ARG A 1 95 ? 7.160 -4.242 -19.059 1.00 26.74 144 ARG A N 1
ATOM 757 C CA . ARG A 1 95 ? 6.376 -3.098 -19.507 1.00 27.01 144 ARG A CA 1
ATOM 758 C C . ARG A 1 95 ? 5.389 -3.506 -20.591 1.00 30.94 144 ARG A C 1
ATOM 759 O O . ARG A 1 95 ? 4.255 -3.024 -20.616 1.00 33.90 144 ARG A O 1
ATOM 767 N N . ASN A 1 96 ? 5.826 -4.387 -21.493 1.00 26.46 145 ASN A N 1
ATOM 768 C CA . ASN A 1 96 ? 4.966 -4.856 -22.572 1.00 28.64 145 ASN A CA 1
ATOM 769 C C . ASN A 1 96 ? 3.740 -5.568 -22.014 1.00 31.09 145 ASN A C 1
ATOM 770 O O . ASN A 1 96 ? 2.619 -5.384 -22.496 1.00 33.62 145 ASN A O 1
ATOM 775 N N . HIS A 1 97 ? 3.964 -6.366 -20.977 1.00 30.54 146 HIS A N 1
ATOM 776 C CA . HIS A 1 97 ? 2.898 -7.142 -20.356 1.00 28.97 146 HIS A CA 1
ATOM 777 C C . HIS A 1 97 ? 2.262 -6.456 -19.156 1.00 29.13 146 HIS A C 1
ATOM 778 O O . HIS A 1 97 ? 1.358 -7.014 -18.531 1.00 31.72 146 HIS A O 1
ATOM 785 N N . GLN A 1 98 ? 2.731 -5.248 -18.849 1.00 30.35 147 GLN A N 1
ATOM 786 C CA . GLN A 1 98 ? 2.200 -4.448 -17.742 1.00 29.99 147 GLN A CA 1
ATOM 787 C C . GLN A 1 98 ? 2.163 -5.211 -16.422 1.00 30.44 147 GLN A C 1
ATOM 788 O O . GLN A 1 98 ? 1.140 -5.239 -15.734 1.00 30.58 147 GLN A O 1
ATOM 794 N N . LEU A 1 99 ? 3.289 -5.823 -16.076 1.00 25.24 148 LEU A N 1
ATOM 795 C CA . LEU A 1 99 ? 3.387 -6.611 -14.858 1.00 26.95 148 LEU A CA 1
ATOM 796 C C . LEU A 1 99 ? 4.730 -6.369 -14.185 1.00 27.70 148 LEU A C 1
ATOM 797 O O . LEU A 1 99 ? 5.540 -5.583 -14.670 1.00 27.07 148 LEU A O 1
ATOM 802 N N . ASN A 1 100 ? 4.966 -7.047 -13.068 1.00 25.85 149 ASN A N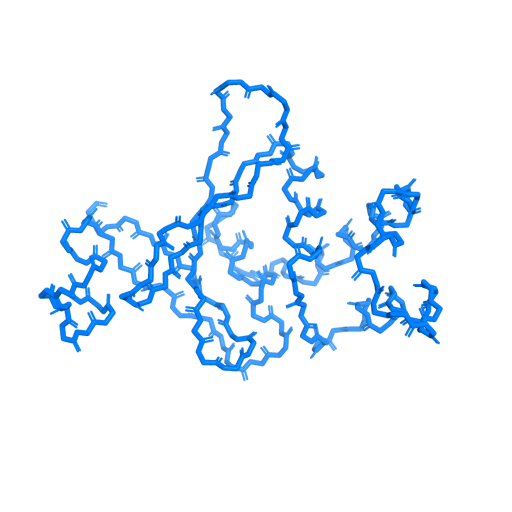 1
ATOM 803 C CA . ASN A 1 100 ? 6.257 -6.966 -12.397 1.00 27.25 149 ASN A CA 1
ATOM 804 C C . ASN A 1 100 ? 7.014 -8.274 -12.449 1.00 26.76 149 ASN A C 1
ATOM 805 O O . ASN A 1 100 ? 6.417 -9.349 -12.528 1.00 28.53 149 ASN A O 1
ATOM 810 N N . VAL A 1 101 ? 8.338 -8.177 -12.401 1.00 25.32 150 VAL A N 1
ATOM 811 C CA . VAL A 1 101 ? 9.181 -9.354 -12.334 1.00 21.87 150 VAL A CA 1
ATOM 812 C C . VAL A 1 101 ? 10.030 -9.286 -11.077 1.00 26.20 150 VAL A C 1
ATOM 813 O O . VAL A 1 101 ? 10.801 -8.343 -10.872 1.00 27.77 150 VAL A O 1
ATOM 817 N N . VAL A 1 102 ? 9.851 -10.283 -10.223 1.00 22.51 151 VAL A N 1
ATOM 818 C CA . VAL A 1 102 ? 10.634 -10.395 -9.007 1.00 20.88 151 VAL A CA 1
ATOM 819 C C . VAL A 1 102 ? 11.787 -11.342 -9.300 1.00 20.63 151 VAL A C 1
ATOM 820 O O . VAL A 1 102 ? 11.578 -12.410 -9.886 1.00 22.64 151 VAL A O 1
ATOM 824 N N . ILE A 1 103 ? 13.004 -10.938 -8.932 1.00 19.71 152 ILE A N 1
ATOM 825 C CA . ILE A 1 103 ? 14.189 -11.737 -9.222 1.00 20.75 152 ILE A CA 1
ATOM 826 C C . ILE A 1 103 ? 14.841 -12.237 -7.942 1.00 21.61 152 ILE A C 1
ATOM 827 O O . ILE A 1 103 ? 15.227 -11.435 -7.072 1.00 22.53 152 ILE A O 1
ATOM 832 N N . HIS A 1 104 ? 14.950 -13.560 -7.840 1.00 21.82 153 HIS A N 1
ATOM 833 C CA . HIS A 1 104 ? 15.581 -14.217 -6.700 1.00 20.19 153 HIS A CA 1
ATOM 834 C C . HIS A 1 104 ? 17.046 -14.510 -6.995 1.00 23.72 153 HIS A C 1
ATOM 835 O O . HIS A 1 104 ? 17.409 -14.839 -8.127 1.00 26.54 153 HIS A O 1
ATOM 842 N N . GLN A 1 105 ? 17.887 -14.404 -5.974 1.00 27.30 154 GLN A N 1
ATOM 843 C CA . GLN A 1 105 ? 19.295 -14.732 -6.120 1.00 27.48 154 GLN A CA 1
ATOM 844 C C . GLN A 1 105 ? 19.811 -15.252 -4.791 1.00 27.49 154 GLN A C 1
ATOM 845 O O . GLN A 1 105 ? 19.435 -14.737 -3.734 1.00 27.80 154 GLN A O 1
ATOM 851 N N . LEU A 1 106 ? 20.663 -16.271 -4.845 1.00 28.61 155 LEU A N 1
ATOM 852 C CA . LEU A 1 106 ? 21.173 -16.900 -3.626 1.00 25.08 155 LEU A CA 1
ATOM 853 C C . LEU A 1 106 ? 21.910 -15.885 -2.773 1.00 26.27 155 LEU A C 1
ATOM 854 O O . LEU A 1 106 ? 22.853 -15.246 -3.236 1.00 27.63 155 LEU A O 1
ATOM 859 N N . ASN A 1 107 ? 21.459 -15.733 -1.527 1.00 24.88 156 ASN A N 1
ATOM 860 C CA . ASN A 1 107 ? 22.102 -14.843 -0.558 1.00 25.52 156 ASN A CA 1
ATOM 861 C C . ASN A 1 107 ? 22.333 -13.417 -1.066 1.00 28.66 156 ASN A C 1
ATOM 862 O O . ASN A 1 107 ? 23.325 -12.777 -0.722 1.00 31.32 156 ASN A O 1
ATOM 867 N N . ALA A 1 108 ? 21.402 -12.935 -1.887 1.00 27.64 157 ALA A N 1
ATOM 868 C CA . ALA A 1 108 ? 21.408 -11.562 -2.366 1.00 26.00 157 ALA A CA 1
ATOM 869 C C . ALA A 1 108 ? 20.025 -10.969 -2.132 1.00 26.10 157 ALA A C 1
ATOM 870 O O . ALA A 1 108 ? 19.045 -11.709 -2.033 1.00 26.44 157 ALA A O 1
ATOM 872 N N . PRO A 1 109 ? 19.933 -9.632 -2.037 1.00 27.75 158 PRO A N 1
ATOM 873 C CA . PRO A 1 109 ? 18.613 -9.026 -1.850 1.00 25.95 158 PRO A CA 1
ATOM 874 C C . PRO A 1 109 ? 17.665 -9.379 -2.995 1.00 24.89 158 PRO A C 1
ATOM 875 O O . PRO A 1 109 ? 18.076 -9.449 -4.162 1.00 26.39 158 PRO A O 1
ATOM 879 N N . LEU A 1 110 ? 16.415 -9.643 -2.644 1.00 24.07 159 LEU A N 1
ATOM 880 C CA . LEU A 1 110 ? 15.359 -9.864 -3.621 1.00 21.51 159 LEU A CA 1
ATOM 881 C C . LEU A 1 110 ? 15.197 -8.585 -4.428 1.00 23.35 159 LEU A C 1
ATOM 882 O O . LEU A 1 110 ? 15.151 -7.504 -3.855 1.00 25.98 159 LEU A O 1
ATOM 887 N N . TRP A 1 111 ? 15.138 -8.704 -5.756 1.00 27.90 160 TRP A N 1
ATOM 888 C CA . TRP A 1 111 ? 14.964 -7.541 -6.632 1.00 30.98 160 TRP A CA 1
ATOM 889 C C . TRP A 1 111 ? 13.570 -7.509 -7.232 1.00 20.02 160 TRP A C 1
ATOM 890 O O . TRP A 1 111 ? 12.906 -8.544 -7.357 1.00 22.66 160 TRP A O 1
ATOM 901 N N . GLN A 1 112 ? 13.135 -6.319 -7.624 1.00 22.11 161 GLN A N 1
ATOM 902 C CA . GLN A 1 112 ? 11.836 -6.173 -8.265 1.00 28.59 161 GLN A CA 1
ATOM 903 C C . GLN A 1 112 ? 11.928 -5.204 -9.424 1.00 26.16 161 GLN A C 1
ATOM 904 O O . GLN A 1 112 ? 12.272 -4.035 -9.243 1.00 29.60 161 GLN A O 1
ATOM 910 N N . ILE A 1 113 ? 11.633 -5.710 -10.621 1.00 23.04 162 ILE A N 1
ATOM 911 C CA . ILE A 1 113 ? 11.521 -4.865 -11.799 1.00 23.67 162 ILE A CA 1
ATOM 912 C C . ILE A 1 113 ? 10.041 -4.615 -12.059 1.00 27.74 162 ILE A C 1
ATOM 913 O O . ILE A 1 113 ? 9.269 -5.541 -12.306 1.00 29.59 162 ILE A O 1
ATOM 918 N N . ARG A 1 114 ? 9.646 -3.355 -11.946 1.00 26.62 163 ARG A N 1
ATOM 919 C CA . ARG A 1 114 ? 8.250 -2.975 -12.072 1.00 28.66 163 ARG A CA 1
ATOM 920 C C . ARG A 1 114 ? 7.947 -2.479 -13.476 1.00 30.05 163 ARG A C 1
ATOM 921 O O . ARG A 1 114 ? 8.571 -1.537 -13.976 1.00 31.24 163 ARG A O 1
ATOM 929 N N . GLY A 1 115 ? 6.978 -3.122 -14.111 1.00 27.16 164 GLY A N 1
ATOM 930 C CA . GLY A 1 115 ? 6.630 -2.790 -15.479 1.00 28.19 164 GLY A CA 1
ATOM 931 C C . GLY A 1 115 ? 5.628 -1.661 -15.579 1.00 34.26 164 GLY A C 1
ATOM 932 O O . GLY A 1 115 ? 5.456 -1.094 -16.653 1.00 41.93 164 GLY A O 1
ATOM 933 N N . THR A 1 116 ? 4.961 -1.328 -14.474 1.00 39.39 165 THR A N 1
ATOM 934 C CA . THR A 1 116 ? 4.004 -0.222 -14.490 1.00 41.65 165 THR A CA 1
ATOM 935 C C . THR A 1 116 ? 4.231 0.783 -13.368 1.00 50.23 165 THR A C 1
ATOM 936 O O . THR A 1 116 ? 5.112 0.609 -12.522 1.00 50.19 165 THR A O 1
ATOM 940 N N . GLU A 1 117 ? 3.415 1.833 -13.372 1.00 52.41 166 GLU A N 1
ATOM 941 C CA . GLU A 1 117 ? 3.400 2.808 -12.292 1.00 55.77 166 GLU A CA 1
ATOM 942 C C . GLU A 1 117 ? 2.317 2.428 -11.289 1.00 59.87 166 GLU A C 1
ATOM 943 O O . GLU A 1 117 ? 2.168 3.071 -10.250 1.00 61.60 166 GLU A O 1
ATOM 949 N N . LYS A 1 118 ? 1.570 1.374 -11.607 1.00 58.20 167 LYS A N 1
ATOM 950 C CA . LYS A 1 118 ? 0.413 0.978 -10.805 1.00 58.84 167 LYS A CA 1
ATOM 951 C C . LYS A 1 118 ? 0.789 0.371 -9.460 1.00 67.28 167 LYS A C 1
ATOM 952 O O . LYS A 1 118 ? 1.969 0.217 -9.143 1.00 71.15 167 LYS A O 1
ATOM 958 N N . SER A 1 119 ? -0.230 0.025 -8.676 1.00 68.99 168 SER A N 1
ATOM 959 C CA . SER A 1 119 ? -0.028 -0.475 -7.320 1.00 71.19 168 SER A CA 1
ATOM 960 C C . SER A 1 119 ? -0.290 -1.973 -7.181 1.00 70.80 168 SER A C 1
ATOM 961 O O . SER A 1 119 ? 0.357 -2.649 -6.379 1.00 77.71 168 SER A O 1
ATOM 963 N N . SER A 1 120 ? -1.246 -2.489 -7.948 1.00 65.95 169 SER A N 1
ATOM 964 C CA . SER A 1 120 ? -1.591 -3.905 -7.868 1.00 65.11 169 SER A CA 1
ATOM 965 C C . SER A 1 120 ? -1.599 -4.560 -9.244 1.00 67.39 169 SER A C 1
ATOM 966 O O . SER A 1 120 ? -2.592 -4.488 -9.967 1.00 72.18 169 SER A O 1
ATOM 968 N N . VAL A 1 121 ? -0.487 -5.194 -9.606 1.00 59.75 170 VAL A N 1
ATOM 969 C CA . VAL A 1 121 ? -0.386 -5.874 -10.895 1.00 52.05 170 VAL A CA 1
ATOM 970 C C . VAL A 1 121 ? 0.114 -7.305 -10.733 1.00 48.23 170 VAL A C 1
ATOM 971 O O . VAL A 1 121 ? 0.557 -7.707 -9.653 1.00 46.13 170 VAL A O 1
ATOM 975 N N . ARG A 1 122 ? 0.045 -8.073 -11.814 1.00 43.83 171 ARG A N 1
ATOM 976 C CA . ARG A 1 122 ? 0.538 -9.446 -11.823 1.00 40.89 171 ARG A CA 1
ATOM 977 C C . ARG A 1 122 ? 2.047 -9.507 -11.574 1.00 35.47 171 ARG A C 1
ATOM 978 O O . ARG A 1 122 ? 2.788 -8.651 -12.044 1.00 33.29 171 ARG A O 1
ATOM 986 N N . GLU A 1 123 ? 2.496 -10.506 -10.816 1.00 33.05 172 GLU A N 1
ATOM 987 C CA . GLU A 1 123 ? 3.908 -10.589 -10.454 1.00 30.53 172 GLU A CA 1
ATOM 988 C C . GLU A 1 123 ? 4.549 -11.933 -10.805 1.00 28.59 172 GLU A C 1
ATOM 989 O O . GLU A 1 123 ? 4.140 -12.980 -10.299 1.00 31.53 172 GLU A O 1
ATOM 995 N N . LEU A 1 124 ? 5.597 -11.876 -11.621 1.00 27.55 173 LEU A N 1
ATOM 996 C CA . LEU A 1 124 ? 6.300 -13.070 -12.070 1.00 22.54 173 LEU A CA 1
ATOM 997 C C . LEU A 1 124 ? 7.617 -13.227 -11.337 1.00 22.37 173 LEU A C 1
ATOM 998 O O . LEU A 1 124 ? 8.199 -12.258 -10.919 1.00 27.93 173 LEU A O 1
ATOM 1003 N N . HIS A 1 125 ? 7.996 -14.467 -11.063 1.00 21.16 174 HIS A N 1
ATOM 1004 C CA . HIS A 1 125 ? 9.204 -14.741 -10.279 1.00 20.70 174 HIS A CA 1
ATOM 1005 C C . HIS A 1 125 ? 10.232 -15.541 -11.056 1.00 20.24 174 HIS A C 1
ATOM 1006 O O . HIS A 1 125 ? 9.945 -16.638 -11.531 1.00 23.57 174 HIS A O 1
ATOM 1013 N N . ILE A 1 126 ? 11.437 -15.001 -11.173 1.00 20.97 175 ILE A N 1
ATOM 1014 C CA . ILE A 1 126 ? 12.524 -15.751 -11.779 1.00 20.57 175 ILE A CA 1
ATOM 1015 C C . ILE A 1 126 ? 13.734 -15.774 -10.859 1.00 22.38 175 ILE A C 1
ATOM 1016 O O . ILE A 1 126 ? 13.775 -15.076 -9.839 1.00 23.86 175 ILE A O 1
ATOM 1021 N N . ALA A 1 127 ? 14.713 -16.592 -11.214 1.00 23.68 176 ALA A N 1
ATOM 1022 C CA . ALA A 1 127 ? 15.911 -16.735 -10.404 1.00 21.07 176 ALA A CA 1
ATOM 1023 C C . ALA A 1 127 ? 17.124 -16.475 -11.272 1.00 20.96 176 ALA A C 1
ATOM 1024 O O . ALA A 1 127 ? 17.250 -17.054 -12.356 1.00 28.35 176 ALA A O 1
ATOM 1026 N N . TYR A 1 128 ? 18.009 -15.621 -10.786 1.00 23.75 177 TYR A N 1
ATOM 1027 C CA . TYR A 1 128 ? 19.248 -15.347 -11.466 1.00 24.06 177 TYR A CA 1
ATOM 1028 C C . TYR A 1 128 ? 20.353 -16.154 -10.831 1.00 28.33 177 TYR A C 1
ATOM 1029 O O . TYR A 1 128 ? 20.443 -16.280 -9.626 1.00 32.27 177 TYR A O 1
ATOM 1038 N N . ARG A 1 129 ? 21.215 -16.670 -11.683 1.00 31.16 178 ARG A N 1
ATOM 1039 C CA . ARG A 1 129 ? 22.250 -17.575 -11.266 1.00 35.88 178 ARG A CA 1
ATOM 1040 C C . ARG A 1 129 ? 23.471 -17.322 -12.127 1.00 46.47 178 ARG A C 1
ATOM 1041 O O . ARG A 1 129 ? 23.540 -16.353 -12.862 1.00 51.49 178 ARG A O 1
ATOM 1049 N N . TYR A 1 130 ? 24.388 -18.254 -12.081 1.00 44.77 179 TYR A N 1
ATOM 1050 C CA . TYR A 1 130 ? 25.731 -18.150 -12.613 1.00 48.74 179 TYR A CA 1
ATOM 1051 C C . TYR A 1 130 ? 25.671 -17.688 -14.054 1.00 45.99 179 TYR A C 1
ATOM 1052 O O . TYR A 1 130 ? 24.731 -17.984 -14.761 1.00 47.59 179 TYR A O 1
ATOM 1061 N N . GLY A 1 131 ? 26.660 -16.901 -14.456 1.00 44.53 180 GLY A N 1
ATOM 1062 C CA . GLY A 1 131 ? 26.725 -16.380 -15.805 1.00 43.45 180 GLY A CA 1
ATOM 1063 C C . GLY A 1 131 ? 25.559 -15.473 -16.106 1.00 48.68 180 GLY A C 1
ATOM 1064 O O . GLY A 1 131 ? 25.330 -14.494 -15.417 1.00 57.50 180 GLY A O 1
ATOM 1065 N N . GLU A 1 132 ? 24.847 -15.783 -17.170 1.00 41.71 181 GLU A N 1
ATOM 1066 C CA 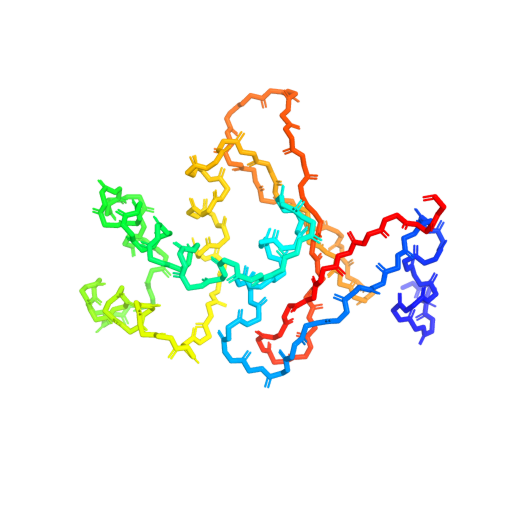. GLU A 1 132 ? 23.672 -15.013 -17.546 1.00 33.45 181 GLU A CA 1
ATOM 1067 C C . GLU A 1 132 ? 22.471 -15.947 -17.557 1.00 29.95 181 GLU A C 1
ATOM 1068 O O . GLU A 1 132 ? 21.606 -15.846 -18.425 1.00 25.54 181 GLU A O 1
ATOM 1074 N N . HIS A 1 133 ? 22.420 -16.865 -16.596 1.00 28.54 182 HIS A N 1
ATOM 1075 C CA . HIS A 1 133 ? 21.352 -17.860 -16.569 1.00 22.96 182 HIS A CA 1
ATOM 1076 C C . HIS A 1 133 ? 20.183 -17.534 -15.632 1.00 22.43 182 HIS A C 1
ATOM 1077 O O . HIS A 1 133 ? 20.371 -17.172 -14.463 1.00 31.67 182 HIS A O 1
ATOM 1084 N N . TYR A 1 134 ? 18.975 -17.691 -16.155 1.00 23.06 183 TYR A N 1
ATOM 1085 C CA . TYR A 1 134 ? 17.752 -17.495 -15.396 1.00 20.83 183 TYR A CA 1
ATOM 1086 C C . TYR A 1 134 ? 16.923 -18.768 -15.389 1.00 22.36 183 TYR A C 1
ATOM 1087 O O . TYR A 1 134 ? 16.865 -19.488 -16.396 1.00 23.19 183 TYR A O 1
ATOM 1096 N N . ASP A 1 135 ? 16.296 -19.044 -14.246 1.00 21.53 184 ASP A N 1
ATOM 1097 C CA . ASP A 1 135 ? 15.316 -20.117 -14.119 1.00 25.00 184 ASP A CA 1
ATOM 1098 C C . ASP A 1 135 ? 13.980 -19.541 -13.654 1.00 23.77 184 ASP A C 1
ATOM 1099 O O . ASP A 1 135 ? 13.895 -18.374 -13.251 1.00 21.91 184 ASP A O 1
ATOM 1104 N N . SER A 1 136 ? 12.946 -20.376 -13.697 1.00 25.46 185 SER A N 1
ATOM 1105 C CA . SER A 1 136 ? 11.613 -20.019 -13.220 1.00 24.94 185 SER A CA 1
ATOM 1106 C C . SER A 1 136 ? 11.503 -20.382 -11.742 1.00 24.27 185 SER A C 1
ATOM 1107 O O . SER A 1 136 ? 12.088 -21.373 -11.304 1.00 28.65 185 SER A O 1
ATOM 1110 N N . VAL A 1 137 ? 10.766 -19.578 -10.977 1.00 25.47 186 VAL A N 1
ATOM 1111 C CA . VAL A 1 137 ? 10.559 -19.846 -9.551 1.00 27.86 186 VAL A CA 1
ATOM 1112 C C . VAL A 1 137 ? 9.071 -20.044 -9.291 1.00 26.56 186 VAL A C 1
ATOM 1113 O O . VAL A 1 137 ? 8.275 -19.132 -9.497 1.00 28.41 186 VAL A O 1
ATOM 1117 N N . ARG A 1 138 ? 8.690 -21.233 -8.838 1.00 28.05 187 ARG A N 1
ATOM 1118 C CA . ARG A 1 138 ? 7.279 -21.544 -8.671 1.00 30.59 187 ARG A CA 1
ATOM 1119 C C . ARG A 1 138 ? 6.931 -21.883 -7.235 1.00 31.28 187 ARG A C 1
ATOM 1120 O O . ARG A 1 138 ? 7.820 -22.138 -6.424 1.00 31.58 187 ARG A O 1
ATOM 1128 N N . ARG A 1 139 ? 5.631 -21.897 -6.937 1.00 34.70 188 ARG A N 1
ATOM 1129 C CA A ARG A 1 139 ? 5.162 -22.264 -5.606 0.48 37.31 188 ARG A CA 1
ATOM 1130 C CA B ARG A 1 139 ? 5.144 -22.268 -5.608 0.52 37.21 188 ARG A CA 1
ATOM 1131 C C . ARG A 1 139 ? 5.384 -23.754 -5.378 1.00 39.00 188 ARG A C 1
ATOM 1132 O O . ARG A 1 139 ? 5.314 -24.552 -6.312 1.00 42.52 188 ARG A O 1
ATOM 1147 N N . ILE A 1 140 ? 5.664 -24.135 -4.139 1.00 40.46 189 ILE A N 1
ATOM 1148 C CA . ILE A 1 140 ? 5.841 -25.554 -3.829 1.00 46.43 189 ILE A CA 1
ATOM 1149 C C . ILE A 1 140 ? 4.511 -26.314 -3.836 1.00 54.85 189 ILE A C 1
ATOM 1150 O O . ILE A 1 140 ? 4.326 -27.238 -4.626 1.00 61.40 189 ILE A O 1
ATOM 1155 N N . ASN A 1 141 ? 3.590 -25.927 -2.958 1.00 59.95 190 ASN A N 1
ATOM 1156 C CA . ASN A 1 141 ? 2.272 -26.558 -2.921 1.00 59.86 190 ASN A CA 1
ATOM 1157 C C . ASN A 1 141 ? 1.236 -25.736 -3.680 1.00 59.98 190 ASN A C 1
ATOM 1158 O O . ASN A 1 141 ? 1.532 -25.170 -4.734 1.00 58.02 190 ASN A O 1
#

CATH classification: 3.90.70.80

GO terms:
  GO:0004843 cysteine-type deubiquitinase activity (F, IDA)
  GO:0005634 nucleus (C, IDA)
  GO:0016579 protein deubiquitination (P, IDA)
  GO:0031669 cellular response to nutrient levels (P, IDA)
  GO:0050821 protein stabilization (P, IDA)
  GO:0071108 protein K48-linked deubiquitination (P, IDA)
  GO:0005737 cytoplasm (C, IDA)
  GO:0035871 protein K11-linked deubiquitination (P, IDA)
  GO:0044313 protein K6-linked deubiquitination (P, IDA)
  GO:1990167 protein K27-linked deubiquitination (P, IDA)
  GO:0051898 negative regulation of phosphatidylinositol 3-kinase/protein kinase B signal transduction (P, IDA)
  GO:0004843 cysteine-type deubiquitinase activity (F, IMP)
  GO:0050821 protein stabilization (P, IMP)
  GO:0051898 negative regulation of phosphatidylinositol 3-kinase/protein kinase B signal transduction (P, IMP)
  GO:0005737 cytoplasm (C, EXP)
  GO:0004843 cysteine-type deubiquitinase activity (F, TAS)
  GO:0005829 cytosol (C, TAS)
  GO:0016579 protei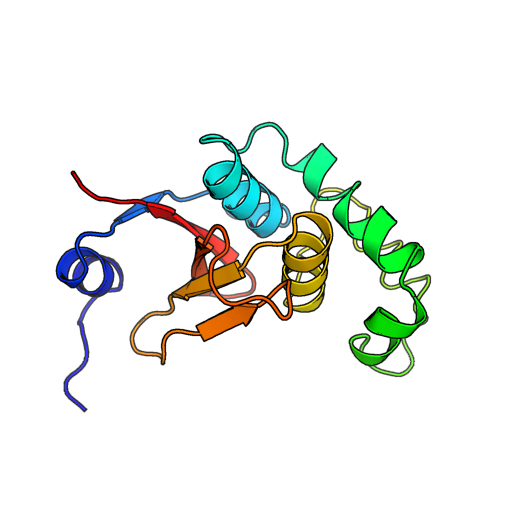n deubiquitination (P, TAS)
  GO:0005515 protein binding (F, IPI)

Sequence (141 aa):
GPEFVSFANQLQALGLKLREVPGDGNCLFRALGDQLEGHSRNHLKHRQQETVDYMIKQREDFEPFVEDDIPFEKKHVASSLAKKPGTFAGNDAIVAFARNHQLNVVIHQLNAPLWQIRGTEKSSVRELHIAYRYGEHYDSVRRRIN

Secondary structure (DSSP, 8-state):
----S-HHHHHHHTTEEEE---SSTTHHHHHHHHHHHSSSTTHHHHHHHHHHHHHHTHHHHGGGSPTTS-HHHHHHHHHSTT----HHHHHHHHHHTT-EEEEE-TTS--EEEESSS-SS--EEEEEEETTTEEEEEEE--

Solvent-accessible surface area: 7907 Å² total; per-residue (Å²): 104,146,121,92,135,38,12,63,63,21,0,118,69,108,34,11,100,31,98,117,14,75,72,52,3,17,2,2,0,45,0,0,0,5,23,34,67,36,71,29,206,48,21,93,90,1,2,86,60,1,4,74,32,0,92,138,55,92,89,63,0,69,107,89,17,94,136,111,84,77,6,101,126,50,10,58,34,6,33,133,88,35,38,90,4,30,89,14,0,0,16,0,1,0,89,54,60,116,4,16,0,9,10,4,58,74,60,28,88,103,116,80,31,151,12,32,182,154,112,99,39,126,74,2,26,0,0,67,63,145,58,98,9,12,1,0,2,68,146,78,135

B-factor: mean 32.68, std 11.09, range [16.54, 77.71]

Organism: Homo sapiens (NCBI:txid9606)

InterPro domains:
  IPR003323 OTU domain [PF02338] (71-159)
  IPR003323 OTU domain [PS50802] (65-189)
  IPR038765 Papain-like cysteine peptidase superfamily [SSF54001] (23-191)
  IPR050704 Peptidase C85-like [PTHR12419] (17-197)